Protein AF-A0A9P8MW89-F1 (afdb_monomer)

Structure (mmCIF, N/CA/C/O backbone):
data_AF-A0A9P8MW89-F1
#
_entry.id   AF-A0A9P8MW89-F1
#
loop_
_atom_site.group_PDB
_atom_site.id
_atom_site.type_symbol
_atom_site.label_atom_id
_atom_site.label_alt_id
_atom_site.label_comp_id
_atom_site.label_asym_id
_atom_site.label_entity_id
_atom_site.label_seq_id
_atom_site.pdbx_PDB_ins_code
_atom_site.Cartn_x
_atom_site.Cartn_y
_atom_site.Cartn_z
_atom_site.occupancy
_atom_site.B_iso_or_equiv
_atom_site.auth_seq_id
_atom_site.auth_comp_id
_atom_site.auth_asym_id
_atom_site.auth_atom_id
_atom_site.pdbx_PDB_model_num
ATOM 1 N N . MET A 1 1 ? 14.599 6.929 5.608 1.00 59.16 1 MET A N 1
ATOM 2 C CA . MET A 1 1 ? 13.357 7.707 5.371 1.00 59.16 1 MET A CA 1
ATOM 3 C C . MET A 1 1 ? 12.756 8.299 6.653 1.00 59.16 1 MET A C 1
ATOM 5 O O . MET A 1 1 ? 12.653 9.514 6.716 1.00 59.16 1 MET A O 1
ATOM 9 N N . ARG A 1 2 ? 12.428 7.514 7.698 1.00 70.12 2 ARG A N 1
ATOM 10 C CA . ARG A 1 2 ? 11.846 8.046 8.959 1.00 70.12 2 ARG A CA 1
ATOM 11 C C . ARG A 1 2 ? 12.687 9.143 9.628 1.00 70.12 2 ARG A C 1
ATOM 13 O O . ARG A 1 2 ? 12.144 10.181 9.976 1.00 70.12 2 ARG A O 1
ATOM 20 N N . GLY A 1 3 ? 14.000 8.927 9.766 1.00 69.25 3 GLY A N 1
ATOM 21 C CA . GLY A 1 3 ? 14.908 9.918 10.362 1.00 69.25 3 GLY A CA 1
ATOM 22 C C . GLY A 1 3 ? 14.889 11.257 9.622 1.00 69.25 3 GLY A C 1
ATOM 23 O O . GLY A 1 3 ? 14.782 12.299 10.250 1.00 69.25 3 GLY A O 1
ATOM 24 N N . ALA A 1 4 ? 14.854 11.230 8.287 1.00 75.44 4 ALA A N 1
ATOM 25 C CA . ALA A 1 4 ? 14.774 12.443 7.475 1.00 75.44 4 ALA A CA 1
ATOM 26 C C . ALA A 1 4 ? 13.460 13.222 7.682 1.00 75.44 4 ALA A C 1
ATOM 28 O O . ALA A 1 4 ? 13.478 14.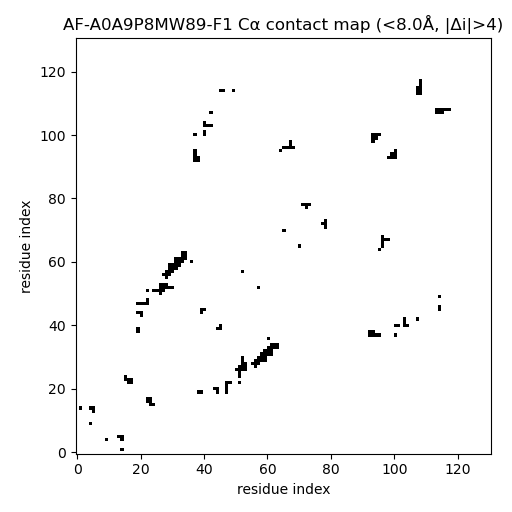447 7.676 1.00 75.44 4 ALA A O 1
ATOM 29 N N . LEU A 1 5 ? 12.327 12.539 7.894 1.00 75.00 5 LEU A N 1
ATOM 30 C CA . LEU A 1 5 ? 11.049 13.198 8.203 1.00 75.00 5 LEU A CA 1
ATOM 31 C C . LEU A 1 5 ? 11.025 13.768 9.627 1.00 75.00 5 LEU A C 1
ATOM 33 O O . LEU A 1 5 ? 10.555 14.883 9.826 1.00 75.00 5 LEU A O 1
ATOM 37 N N . ALA A 1 6 ? 11.571 13.029 10.597 1.00 74.88 6 ALA A N 1
ATOM 38 C CA . ALA A 1 6 ? 11.664 13.481 11.985 1.00 74.88 6 ALA A CA 1
ATOM 39 C C . ALA A 1 6 ? 12.550 14.732 12.126 1.00 74.88 6 ALA A C 1
ATOM 41 O O . ALA A 1 6 ? 12.207 15.647 12.868 1.00 74.88 6 ALA A O 1
ATOM 42 N N . VAL A 1 7 ? 13.649 14.799 11.368 1.00 78.62 7 VAL A N 1
ATOM 43 C CA . VAL A 1 7 ? 14.549 15.964 11.336 1.00 78.62 7 VAL A CA 1
ATOM 44 C C . VAL A 1 7 ? 13.870 17.188 10.717 1.00 78.62 7 VAL A C 1
ATOM 46 O O . VAL A 1 7 ? 14.073 18.298 11.194 1.00 78.62 7 VAL A O 1
ATOM 49 N N . LYS A 1 8 ? 13.024 17.002 9.695 1.00 79.25 8 LYS A N 1
ATOM 50 C CA . LYS A 1 8 ? 12.365 18.110 8.983 1.00 79.25 8 LYS A CA 1
ATOM 51 C C . LYS A 1 8 ? 11.252 18.813 9.768 1.00 79.25 8 LYS A C 1
ATOM 53 O O . LYS A 1 8 ? 10.855 19.891 9.346 1.00 79.25 8 LYS A O 1
ATOM 58 N N . ARG A 1 9 ? 10.740 18.217 10.859 1.00 75.56 9 ARG A N 1
ATOM 59 C CA . ARG A 1 9 ? 9.697 18.791 11.744 1.00 75.56 9 ARG A CA 1
ATOM 60 C C . ARG A 1 9 ? 8.561 19.500 10.987 1.00 75.56 9 ARG A C 1
ATOM 62 O O . ARG A 1 9 ? 8.180 20.617 11.323 1.00 75.56 9 ARG A O 1
ATOM 69 N N . LEU A 1 10 ? 8.044 18.857 9.940 1.00 83.50 10 LEU A N 1
ATOM 70 C CA . LEU A 1 10 ? 6.992 19.448 9.115 1.00 83.5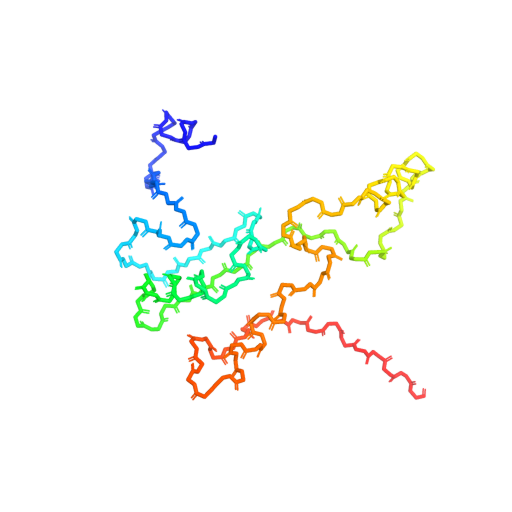0 10 LEU A CA 1
ATOM 71 C C . LEU A 1 10 ? 5.722 19.674 9.959 1.00 83.50 10 LEU A C 1
ATOM 73 O O . LEU A 1 10 ? 5.320 18.764 10.694 1.00 83.50 10 LEU A O 1
ATOM 77 N N . PRO A 1 11 ? 5.074 20.848 9.861 1.00 83.31 11 PRO A N 1
ATOM 78 C CA . PRO A 1 11 ? 3.856 21.131 10.610 1.00 83.31 11 PRO A CA 1
ATOM 79 C C . PRO A 1 11 ? 2.750 20.140 10.224 1.00 83.31 11 PRO A C 1
ATOM 81 O O . PRO A 1 11 ? 2.543 19.848 9.048 1.00 83.31 11 PRO A O 1
ATOM 84 N N . GLY A 1 12 ? 2.065 19.584 11.227 1.00 79.62 12 GLY A N 1
ATOM 85 C CA . GLY A 1 12 ? 0.991 18.603 11.026 1.00 79.62 12 GLY A CA 1
ATOM 86 C C . GLY A 1 12 ? 1.450 17.188 10.645 1.00 79.62 12 GLY A C 1
ATOM 87 O O . GLY A 1 12 ? 0.607 16.341 10.357 1.00 79.62 12 GLY A O 1
ATOM 88 N N . VAL A 1 13 ? 2.758 16.895 10.652 1.00 79.56 13 VAL A N 1
ATOM 89 C CA . VAL A 1 13 ? 3.295 15.572 10.294 1.00 79.56 13 VAL A CA 1
ATOM 90 C C . VAL A 1 13 ? 3.939 14.897 11.503 1.00 79.56 13 VAL A C 1
ATOM 92 O O . VAL A 1 13 ? 4.981 15.324 11.998 1.00 79.56 13 VAL A O 1
ATOM 95 N N . THR A 1 14 ? 3.370 13.772 11.938 1.00 80.50 14 THR A N 1
ATOM 96 C CA . THR A 1 14 ? 3.946 12.927 12.995 1.00 80.50 14 THR A CA 1
ATOM 97 C C . THR A 1 14 ? 4.537 11.650 12.401 1.00 80.50 14 THR A C 1
ATOM 99 O O . THR A 1 14 ? 3.835 10.831 11.810 1.00 80.50 14 THR A O 1
ATOM 102 N N . ALA A 1 15 ? 5.847 11.450 12.569 1.00 79.62 15 ALA A N 1
ATOM 103 C CA . ALA A 1 15 ? 6.540 10.257 12.086 1.00 79.62 15 ALA A CA 1
ATOM 104 C C . ALA A 1 15 ? 6.463 9.110 13.112 1.00 79.62 15 ALA A C 1
ATOM 106 O O . ALA A 1 15 ? 7.252 9.049 14.055 1.00 79.62 15 ALA A O 1
ATOM 107 N N . LEU A 1 16 ? 5.543 8.168 12.903 1.00 79.12 16 LEU A N 1
ATOM 108 C CA . LEU A 1 16 ? 5.366 7.002 13.773 1.00 79.12 16 LEU A CA 1
ATOM 109 C C . LEU A 1 16 ? 6.239 5.817 13.330 1.00 79.12 16 LEU A C 1
ATOM 111 O O . LEU A 1 16 ? 6.516 5.624 12.143 1.00 79.12 16 LEU A O 1
ATOM 115 N N . SER A 1 17 ? 6.691 5.004 14.286 1.00 73.94 17 SER A N 1
ATOM 116 C CA . SER A 1 17 ? 7.273 3.693 13.984 1.00 73.94 17 SER A CA 1
ATOM 117 C C . SER A 1 17 ? 6.147 2.695 13.710 1.00 73.94 17 SER A C 1
ATOM 119 O O . SER A 1 17 ? 5.118 2.698 1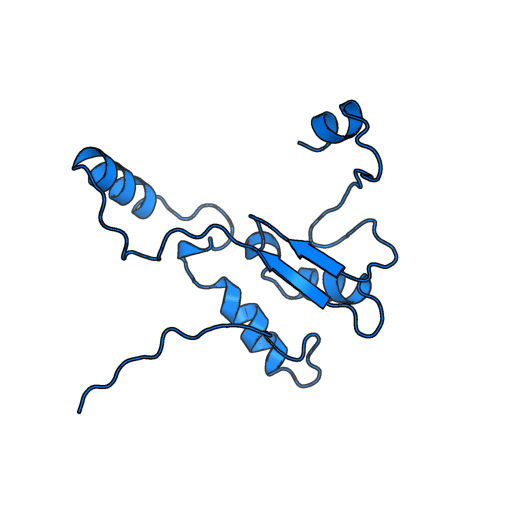4.378 1.00 73.94 17 SER A O 1
ATOM 121 N N . GLY A 1 18 ? 6.314 1.821 12.723 1.00 68.44 18 GLY A N 1
ATOM 122 C CA . GLY A 1 18 ? 5.299 0.825 12.403 1.00 68.44 18 GLY A CA 1
ATOM 123 C C . GLY A 1 18 ? 5.860 -0.280 11.528 1.00 68.44 18 GLY A C 1
ATOM 124 O O . GLY A 1 18 ? 6.746 -0.055 10.703 1.00 68.44 18 GLY A O 1
ATOM 125 N N . ARG A 1 19 ? 5.346 -1.491 11.722 1.00 71.31 19 ARG A N 1
ATOM 126 C CA . ARG A 1 19 ? 5.531 -2.622 10.810 1.00 71.31 19 ARG A CA 1
ATOM 127 C C . ARG A 1 19 ? 4.174 -2.978 10.222 1.00 71.31 19 ARG A C 1
ATOM 129 O O . ARG A 1 19 ? 3.139 -2.655 10.786 1.00 71.31 19 ARG A O 1
ATOM 136 N N . ARG A 1 20 ? 4.158 -3.709 9.113 1.00 63.94 20 ARG A N 1
ATOM 137 C CA . ARG A 1 20 ? 2.905 -4.045 8.400 1.00 63.94 20 ARG A CA 1
ATOM 138 C C . ARG A 1 20 ? 1.889 -4.823 9.221 1.00 63.94 20 ARG A C 1
ATOM 140 O O . ARG A 1 20 ? 0.718 -4.834 8.889 1.00 63.94 20 ARG A O 1
ATOM 147 N N . ARG A 1 21 ? 2.376 -5.489 10.266 1.00 68.56 21 ARG A N 1
ATOM 148 C CA . ARG A 1 21 ? 1.600 -6.294 11.211 1.00 68.56 21 ARG A CA 1
ATOM 149 C C . ARG A 1 21 ? 1.350 -5.576 12.541 1.00 68.56 21 ARG A C 1
ATOM 151 O O . ARG A 1 21 ? 0.788 -6.175 13.443 1.00 68.56 21 ARG A O 1
ATOM 158 N N . ARG A 1 22 ? 1.865 -4.352 12.702 1.00 72.88 22 ARG A N 1
ATOM 159 C CA . ARG A 1 22 ? 1.750 -3.551 13.924 1.00 72.88 22 ARG A CA 1
ATOM 160 C C . ARG A 1 22 ? 1.960 -2.074 13.599 1.00 72.88 22 ARG A C 1
ATOM 162 O O . ARG A 1 22 ? 3.101 -1.598 13.543 1.00 72.88 22 ARG A O 1
ATOM 169 N N . LEU A 1 23 ? 0.863 -1.375 13.356 1.00 74.62 23 LEU A N 1
ATOM 170 C CA . LEU A 1 23 ? 0.819 0.070 13.195 1.00 74.62 23 LEU A CA 1
ATOM 171 C C . LEU A 1 23 ? 0.729 0.699 14.588 1.00 74.62 23 LEU A C 1
ATOM 173 O O . LEU A 1 23 ? -0.179 0.382 15.354 1.00 74.62 23 LEU A O 1
ATOM 177 N N . SER A 1 24 ? 1.634 1.623 14.919 1.00 75.31 24 SER A N 1
ATOM 178 C CA . SER A 1 24 ? 1.575 2.388 16.181 1.00 75.31 24 SER A CA 1
ATOM 179 C C . SER A 1 24 ? 0.542 3.523 16.117 1.00 75.31 24 SER A C 1
ATOM 181 O O . SER A 1 24 ? 0.777 4.619 16.613 1.00 75.31 24 SER A O 1
ATOM 183 N N . LEU A 1 25 ? -0.581 3.268 15.446 1.00 71.94 25 LEU A N 1
ATOM 184 C CA . LEU A 1 25 ? -1.741 4.143 15.329 1.00 71.94 25 LEU A CA 1
ATOM 185 C C . LEU A 1 25 ? -2.869 3.526 16.159 1.00 71.94 25 LEU A C 1
ATOM 187 O O . LEU A 1 25 ? -3.121 2.321 16.074 1.00 71.94 25 LEU A O 1
ATOM 191 N N . SER A 1 26 ? -3.526 4.346 16.977 1.00 68.38 26 SER A N 1
ATOM 192 C CA . SER A 1 26 ? -4.702 3.927 17.739 1.00 68.38 26 SER A CA 1
ATOM 193 C C . SER A 1 26 ? -5.932 3.916 16.841 1.00 68.38 26 SER A C 1
ATOM 195 O O . SER A 1 26 ? -6.604 2.894 16.752 1.00 68.38 26 SER A O 1
ATOM 197 N N . VAL A 1 27 ? -6.196 5.035 16.158 1.00 73.38 27 VAL A N 1
ATOM 198 C CA . VAL A 1 27 ? -7.399 5.245 15.356 1.00 73.38 27 VAL A CA 1
ATOM 199 C C . VAL A 1 27 ? -7.135 6.267 14.233 1.00 73.38 27 VAL A C 1
ATOM 201 O O . VAL A 1 27 ? -6.577 7.333 14.486 1.00 73.38 27 VAL A O 1
ATOM 204 N N . ALA A 1 28 ? -7.582 5.981 13.010 1.00 74.81 28 ALA A N 1
ATOM 205 C CA . ALA A 1 28 ? -7.482 6.838 11.831 1.00 74.81 28 ALA A CA 1
ATOM 206 C C . ALA A 1 28 ? -8.812 6.878 11.059 1.00 74.81 28 ALA A C 1
ATOM 208 O O . ALA A 1 28 ? -9.525 5.881 10.950 1.00 74.81 28 ALA A O 1
ATOM 209 N N . GLU A 1 29 ? -9.155 8.043 10.513 1.00 71.38 29 GLU A N 1
ATOM 210 C CA . GLU A 1 29 ? -10.347 8.218 9.669 1.00 71.38 29 GLU A CA 1
ATOM 211 C C . GLU A 1 29 ? -10.085 7.805 8.214 1.00 71.38 29 GLU A C 1
ATOM 213 O O . GLU A 1 29 ? -10.928 7.183 7.563 1.00 71.38 29 GLU A O 1
ATOM 218 N N . SER A 1 30 ? -8.878 8.094 7.724 1.00 73.94 30 SER A N 1
ATOM 219 C CA . SER A 1 30 ? -8.394 7.638 6.427 1.00 73.94 30 SER A CA 1
ATOM 220 C C . SER A 1 30 ? -6.953 7.151 6.522 1.00 73.94 30 SER A C 1
ATOM 222 O O . SER A 1 30 ? -6.166 7.652 7.329 1.00 73.94 30 SER A O 1
ATOM 224 N N . LEU A 1 31 ? -6.608 6.160 5.699 1.00 75.00 31 LEU A N 1
ATOM 225 C CA . LEU A 1 31 ? -5.243 5.648 5.601 1.00 75.00 31 LEU A CA 1
ATOM 226 C C . LEU A 1 31 ? -4.802 5.602 4.132 1.00 75.00 31 LEU A C 1
ATOM 228 O O . LEU A 1 31 ? -5.199 4.681 3.421 1.00 75.00 31 LEU A O 1
ATOM 232 N N . PRO A 1 32 ? -4.014 6.577 3.646 1.00 70.81 32 PRO A N 1
ATOM 233 C CA . PRO A 1 32 ? -3.427 6.516 2.315 1.00 70.81 32 PRO A CA 1
ATOM 234 C C . PRO A 1 32 ? -2.150 5.657 2.307 1.00 70.81 32 PRO A C 1
ATOM 236 O O . PRO A 1 32 ? -1.237 5.882 3.102 1.00 70.81 32 PRO A O 1
ATOM 239 N N . ILE A 1 33 ? -2.043 4.695 1.384 1.00 72.31 33 ILE A N 1
ATOM 240 C CA . ILE A 1 33 ? -0.820 3.898 1.159 1.00 72.31 33 ILE A CA 1
ATOM 241 C C . ILE A 1 33 ? -0.304 4.138 -0.266 1.00 72.31 33 ILE A C 1
ATOM 243 O O . ILE A 1 33 ? -1.021 3.875 -1.230 1.00 72.31 33 ILE A O 1
ATOM 247 N N . SER A 1 34 ? 0.949 4.601 -0.396 1.00 61.44 34 SER A N 1
ATOM 248 C CA . SER A 1 34 ? 1.642 4.861 -1.673 1.00 61.44 34 SER A CA 1
ATOM 249 C C . SER A 1 34 ? 3.172 4.906 -1.495 1.00 61.44 34 SER A C 1
ATOM 251 O O . SER A 1 34 ? 3.624 5.428 -0.477 1.00 61.44 34 SER A O 1
ATOM 253 N N . PRO A 1 35 ? 4.010 4.453 -2.449 1.00 60.41 35 PRO A N 1
ATOM 254 C CA . PRO A 1 35 ? 3.936 3.241 -3.259 1.00 60.41 35 PRO A CA 1
ATOM 255 C C . PRO A 1 35 ? 4.608 2.080 -2.504 1.00 60.41 35 PRO A C 1
ATOM 257 O O . PRO A 1 35 ? 5.830 1.984 -2.434 1.00 60.41 35 PRO A O 1
ATOM 260 N N . SER A 1 36 ? 3.817 1.205 -1.879 1.00 66.69 36 SER A N 1
ATOM 261 C CA . SER A 1 36 ? 4.296 -0.020 -1.209 1.00 66.69 36 SER A CA 1
ATOM 262 C C . SER A 1 36 ? 3.140 -0.905 -0.730 1.00 66.69 36 SER A C 1
ATOM 264 O O . SER A 1 36 ? 3.317 -1.684 0.186 1.00 66.69 36 SER A O 1
ATOM 266 N N . PHE A 1 37 ? 1.936 -0.830 -1.306 1.00 69.88 37 PHE A N 1
ATOM 267 C CA . PHE A 1 37 ? 0.819 -1.662 -0.838 1.00 69.88 37 PHE A CA 1
ATOM 268 C C . PHE A 1 37 ? 1.066 -3.174 -0.965 1.00 69.88 37 PHE A C 1
ATOM 270 O O . PHE A 1 37 ? 0.631 -3.923 -0.104 1.00 69.88 37 PHE A O 1
ATOM 277 N N . HIS A 1 38 ? 1.778 -3.644 -1.991 1.00 72.81 38 HIS A N 1
ATOM 278 C CA . HIS A 1 38 ? 2.009 -5.082 -2.201 1.00 72.81 38 HIS A CA 1
ATOM 279 C C . HIS A 1 38 ? 2.660 -5.787 -0.999 1.00 72.81 38 HIS A C 1
ATOM 281 O O . HIS A 1 38 ? 2.414 -6.950 -0.700 1.00 72.81 38 HIS A O 1
ATOM 287 N N . TRP A 1 39 ? 3.435 -5.032 -0.240 1.00 74.19 39 TRP A N 1
ATOM 288 C CA . TRP A 1 39 ? 4.012 -5.436 1.022 1.00 74.19 39 TRP A CA 1
ATOM 289 C C . TRP A 1 39 ? 2.955 -5.706 2.123 1.00 74.19 39 TRP A C 1
ATOM 291 O O . TRP A 1 39 ? 3.205 -6.525 3.006 1.00 74.19 39 TRP A O 1
ATOM 301 N N . PHE A 1 40 ? 1.797 -5.042 2.067 1.00 71.56 40 PHE A N 1
ATOM 302 C CA . PHE A 1 40 ? 0.605 -5.194 2.918 1.00 71.56 40 PHE A CA 1
ATOM 303 C C . PHE A 1 40 ? -0.478 -6.091 2.287 1.00 71.56 40 PHE A C 1
ATOM 305 O O . PHE A 1 40 ? -1.538 -6.276 2.883 1.00 71.56 40 PHE A O 1
ATOM 312 N N . ALA A 1 41 ? -0.237 -6.667 1.104 1.00 73.38 41 ALA A N 1
ATOM 313 C CA . ALA A 1 41 ? -1.174 -7.561 0.428 1.00 73.38 41 ALA A CA 1
ATOM 314 C C . ALA A 1 41 ? -1.166 -8.960 1.075 1.00 73.38 41 ALA A C 1
ATOM 316 O O . ALA A 1 41 ? -0.780 -9.952 0.465 1.00 73.38 41 ALA A O 1
ATOM 317 N N . HIS A 1 42 ? -1.549 -9.041 2.350 1.00 78.19 42 HIS A N 1
ATOM 318 C CA . HIS A 1 42 ? -1.762 -10.287 3.084 1.00 78.19 42 HIS A CA 1
ATOM 319 C C . HIS A 1 42 ? -2.771 -10.076 4.224 1.00 78.19 42 HIS A C 1
ATOM 321 O O . HIS A 1 42 ? -2.900 -8.976 4.761 1.00 78.19 42 HIS A O 1
ATOM 327 N N . LYS A 1 43 ? -3.458 -11.148 4.645 1.00 79.12 43 LYS A N 1
ATOM 328 C CA . LYS A 1 43 ? -4.572 -11.092 5.615 1.00 79.12 43 LYS A CA 1
ATOM 329 C C . LYS A 1 43 ? -4.232 -10.327 6.901 1.00 79.12 43 LYS A C 1
ATOM 331 O O . LYS A 1 43 ? -4.946 -9.403 7.261 1.00 79.12 43 LYS A O 1
ATOM 336 N N . GLN A 1 44 ? -3.095 -10.644 7.527 1.00 80.38 44 GLN A N 1
ATOM 337 C CA . GLN A 1 44 ? -2.667 -10.005 8.784 1.00 80.38 44 GLN A CA 1
ATOM 338 C C . GLN A 1 44 ? -2.487 -8.480 8.669 1.00 80.38 44 GLN A C 1
ATOM 340 O O . GLN A 1 44 ? -2.697 -7.761 9.637 1.00 80.38 44 GLN A O 1
ATOM 345 N N . ALA A 1 45 ? -2.078 -7.973 7.502 1.00 81.44 45 ALA A N 1
ATOM 346 C CA . ALA A 1 45 ? -1.943 -6.534 7.294 1.00 81.44 45 ALA A CA 1
ATOM 347 C C . ALA A 1 45 ? -3.312 -5.878 7.092 1.00 81.44 45 ALA A C 1
ATOM 349 O O . ALA A 1 45 ? -3.536 -4.791 7.609 1.00 81.44 45 ALA A O 1
ATOM 350 N N . LEU A 1 46 ? -4.239 -6.543 6.395 1.00 80.44 46 LEU A N 1
ATOM 351 C CA . LEU A 1 46 ? -5.613 -6.056 6.243 1.00 80.44 46 LEU A CA 1
ATOM 352 C C . LEU A 1 46 ? -6.355 -5.998 7.584 1.00 80.44 46 LEU A C 1
ATOM 354 O O . LEU A 1 46 ? -7.052 -5.024 7.845 1.00 80.44 46 LEU A O 1
ATOM 358 N N . GLU A 1 47 ? -6.165 -7.000 8.443 1.00 83.06 47 GLU A N 1
ATOM 359 C CA . GLU A 1 47 ? -6.706 -7.017 9.809 1.00 83.06 47 GLU A CA 1
ATOM 360 C C . GLU A 1 47 ? -6.157 -5.853 10.642 1.00 83.06 47 GLU A C 1
ATOM 362 O O . GLU A 1 47 ? -6.921 -5.145 11.293 1.00 83.06 47 GLU A O 1
ATOM 367 N N . GLU A 1 48 ? -4.848 -5.601 10.570 1.00 83.50 48 GLU A N 1
ATOM 368 C CA . GLU A 1 48 ? -4.217 -4.491 11.288 1.00 83.50 48 GLU A CA 1
ATOM 369 C C . GLU A 1 48 ? -4.664 -3.121 10.757 1.00 83.50 48 GLU A C 1
ATOM 371 O O . GLU A 1 48 ? -4.890 -2.202 11.540 1.00 83.50 48 GLU A O 1
ATOM 376 N N . ILE A 1 49 ? -4.846 -2.983 9.440 1.00 83.44 49 ILE A N 1
ATOM 377 C CA . ILE A 1 49 ? -5.402 -1.769 8.828 1.00 83.44 49 ILE A CA 1
ATOM 378 C C . ILE A 1 49 ? -6.848 -1.556 9.286 1.00 83.44 49 ILE A C 1
ATOM 380 O O . ILE A 1 49 ? -7.218 -0.444 9.647 1.00 83.44 49 ILE A O 1
ATOM 384 N N . HIS A 1 50 ? -7.662 -2.610 9.314 1.00 82.19 50 HIS A N 1
ATOM 385 C CA . HIS A 1 50 ? -9.036 -2.518 9.798 1.00 82.19 50 HIS A CA 1
ATOM 386 C C . HIS A 1 50 ? -9.104 -2.166 11.286 1.00 82.19 50 HIS A C 1
ATOM 388 O O . HIS A 1 50 ? -9.924 -1.343 11.673 1.00 82.19 50 HIS A O 1
ATOM 394 N N . ARG A 1 51 ? -8.208 -2.722 12.113 1.00 85.19 51 ARG A N 1
ATOM 395 C CA . ARG A 1 51 ? -8.121 -2.410 13.548 1.00 85.19 51 ARG A CA 1
ATOM 396 C C . ARG A 1 51 ? -7.906 -0.918 13.802 1.00 85.19 51 ARG A C 1
ATOM 398 O O . ARG A 1 51 ? -8.451 -0.388 14.763 1.00 85.19 51 ARG A O 1
ATOM 405 N N . VAL A 1 52 ? -7.087 -0.259 12.980 1.00 84.50 52 VAL A N 1
ATOM 406 C CA . VAL A 1 52 ? -6.783 1.169 13.151 1.00 84.50 52 VAL A CA 1
ATOM 407 C C . VAL A 1 52 ? -7.793 2.091 12.475 1.00 84.50 52 VAL A C 1
ATOM 409 O O . VAL A 1 52 ? -7.756 3.288 12.734 1.00 84.50 52 VAL A O 1
ATOM 412 N N . LEU A 1 53 ? -8.683 1.597 11.613 1.00 82.00 53 LEU A N 1
ATOM 413 C CA . LEU A 1 53 ? -9.706 2.432 10.985 1.00 82.00 53 LEU A CA 1
ATOM 414 C C . LEU A 1 53 ? -10.890 2.651 11.938 1.00 82.00 53 LEU A C 1
ATOM 416 O O . LEU A 1 53 ? -11.373 1.722 12.582 1.00 82.00 53 LEU A O 1
ATOM 420 N N . LYS A 1 54 ? -11.391 3.891 12.008 1.00 80.12 54 LYS A N 1
ATOM 421 C CA . LYS A 1 54 ? -12.672 4.197 12.672 1.00 80.12 54 LYS A CA 1
ATOM 422 C C . LYS A 1 54 ? -13.817 3.428 12.014 1.00 80.12 54 LYS A C 1
ATOM 424 O O . LYS A 1 54 ? -13.744 3.071 10.838 1.00 80.12 54 LYS A O 1
ATOM 429 N N . TRP A 1 55 ? -14.929 3.282 12.734 1.00 71.25 55 TRP A N 1
ATOM 430 C CA . TRP A 1 55 ? -16.205 2.905 12.124 1.00 71.25 55 TRP A CA 1
ATOM 431 C C . TRP A 1 55 ? -16.497 3.818 10.919 1.00 71.25 55 TRP A C 1
ATOM 433 O O . TRP A 1 55 ? -16.454 5.040 11.052 1.00 71.25 55 TRP A O 1
ATOM 443 N N . ARG A 1 56 ? -16.755 3.228 9.740 1.00 72.00 56 ARG A N 1
ATOM 444 C CA . ARG A 1 56 ? -16.908 3.911 8.429 1.00 72.00 56 ARG A CA 1
ATOM 445 C C . ARG A 1 56 ? -15.647 4.596 7.865 1.00 72.00 56 ARG A C 1
ATOM 447 O O . ARG A 1 56 ? -15.753 5.315 6.870 1.00 72.00 56 ARG A O 1
ATOM 454 N N . GLY A 1 57 ? -14.472 4.367 8.451 1.00 74.88 57 GLY A N 1
ATOM 455 C CA . GLY A 1 57 ? -13.192 4.838 7.923 1.00 74.88 57 GLY A CA 1
ATOM 456 C C . GLY A 1 57 ? -12.879 4.244 6.548 1.00 74.88 57 GLY A C 1
ATOM 457 O O . GLY A 1 57 ? -13.358 3.164 6.194 1.00 74.88 57 GLY A O 1
ATOM 458 N N . LYS A 1 58 ? -12.080 4.959 5.751 1.00 77.31 58 LYS A N 1
ATOM 459 C CA . LYS A 1 58 ? -11.769 4.566 4.367 1.00 77.31 58 LYS A CA 1
ATOM 460 C C . LYS A 1 58 ? -10.280 4.282 4.181 1.00 77.31 58 LYS A C 1
ATOM 462 O O . LYS A 1 58 ? -9.422 5.075 4.566 1.00 77.31 58 LYS A O 1
ATOM 467 N N . LEU A 1 59 ? -9.975 3.167 3.523 1.00 78.88 59 LEU A N 1
ATOM 468 C CA . LEU A 1 59 ? -8.631 2.846 3.050 1.00 78.88 59 LEU A CA 1
ATOM 469 C C . LEU A 1 59 ? -8.433 3.451 1.654 1.00 78.88 59 LEU A C 1
ATOM 471 O O . LEU A 1 59 ? -9.149 3.099 0.719 1.00 78.88 59 LEU A O 1
ATOM 475 N N . GLY A 1 60 ? -7.470 4.365 1.524 1.00 75.38 60 GLY A N 1
ATOM 476 C CA . GLY A 1 60 ? -7.082 4.966 0.251 1.00 75.38 60 GLY A CA 1
ATOM 477 C C . GLY A 1 60 ? -5.811 4.313 -0.278 1.00 75.38 60 GLY A C 1
ATOM 478 O O . GLY A 1 60 ? -4.794 4.260 0.410 1.00 75.38 60 GLY A O 1
ATOM 479 N N . MET A 1 61 ? -5.833 3.825 -1.511 1.00 70.94 61 MET A N 1
ATOM 480 C CA . MET A 1 61 ? -4.651 3.243 -2.143 1.00 70.94 61 MET A CA 1
ATOM 481 C C . MET A 1 61 ? -4.300 4.053 -3.380 1.00 70.94 61 MET A C 1
ATOM 483 O O . MET A 1 61 ? -5.105 4.167 -4.298 1.00 70.94 61 MET A O 1
ATOM 487 N N . ILE A 1 62 ? -3.095 4.623 -3.391 1.00 69.38 62 ILE A N 1
ATOM 488 C CA . ILE A 1 62 ? -2.577 5.397 -4.520 1.00 69.38 62 ILE A CA 1
ATOM 489 C C . ILE A 1 62 ? -1.324 4.687 -5.011 1.00 69.38 62 ILE A C 1
ATOM 491 O O . ILE A 1 62 ? -0.450 4.324 -4.222 1.00 69.38 62 ILE A O 1
ATOM 495 N N . TRP A 1 63 ? -1.232 4.465 -6.318 1.00 66.00 63 TRP A N 1
ATOM 496 C CA . TRP A 1 63 ? -0.113 3.736 -6.894 1.00 66.00 63 TRP A CA 1
ATOM 497 C C . TRP A 1 63 ? 0.334 4.344 -8.225 1.00 66.00 63 TRP A C 1
ATOM 499 O O . TRP A 1 63 ? -0.459 4.486 -9.151 1.00 66.00 63 TRP A O 1
ATOM 509 N N . ASN A 1 64 ? 1.637 4.614 -8.342 1.00 62.47 64 ASN A N 1
ATOM 510 C CA . ASN A 1 64 ? 2.287 4.927 -9.614 1.00 62.47 64 ASN A CA 1
ATOM 511 C C . ASN A 1 64 ? 2.748 3.613 -10.255 1.00 62.47 64 ASN A C 1
ATOM 513 O O . ASN A 1 64 ? 3.789 3.055 -9.903 1.00 62.47 64 ASN A O 1
ATOM 517 N N . GLY A 1 65 ? 1.909 3.059 -11.128 1.00 58.84 65 GLY A N 1
ATOM 518 C CA . GLY A 1 65 ? 2.116 1.750 -11.741 1.00 58.84 65 GLY A CA 1
ATOM 519 C C . GLY A 1 65 ? 2.633 1.895 -13.152 1.00 58.84 65 GLY A C 1
ATOM 520 O O . GLY A 1 65 ? 2.052 2.625 -13.948 1.00 58.84 65 GLY A O 1
ATOM 521 N N . GLN A 1 66 ? 3.700 1.171 -13.477 1.00 58.16 66 GLN A N 1
ATOM 522 C CA . GLN A 1 66 ? 4.014 0.919 -14.877 1.00 58.16 66 GLN A CA 1
ATOM 523 C C . GLN A 1 66 ? 3.085 -0.197 -15.374 1.00 58.16 66 GLN A C 1
ATOM 525 O O . GLN A 1 66 ? 2.933 -1.197 -14.664 1.00 58.16 66 GLN A O 1
ATOM 530 N N . PRO A 1 67 ? 2.449 -0.044 -16.551 1.00 57.88 67 PRO A N 1
ATOM 531 C CA . PRO A 1 67 ? 1.600 -1.076 -17.128 1.00 57.88 67 PRO A CA 1
ATOM 532 C C . PRO A 1 67 ? 2.324 -2.424 -17.174 1.00 57.88 67 PRO A C 1
ATOM 534 O O . PRO A 1 67 ? 3.480 -2.510 -17.593 1.00 57.88 67 PRO A O 1
ATOM 537 N N . THR A 1 68 ? 1.635 -3.484 -16.762 1.00 57.06 68 THR A N 1
ATOM 538 C CA . THR A 1 68 ? 2.120 -4.863 -16.833 1.00 57.06 68 THR A CA 1
ATOM 539 C C . THR A 1 68 ? 2.402 -5.240 -18.282 1.00 57.06 68 THR A C 1
ATOM 541 O O . THR A 1 68 ? 1.487 -5.345 -19.093 1.00 57.06 68 THR A O 1
ATOM 544 N N . GLY A 1 69 ? 3.682 -5.377 -18.641 1.00 56.81 69 GLY A N 1
ATOM 545 C CA . GLY A 1 69 ? 4.148 -5.878 -19.943 1.00 56.81 69 GLY A CA 1
ATOM 546 C C . GLY A 1 69 ? 3.896 -4.977 -21.163 1.00 56.81 69 GLY A C 1
ATOM 547 O O . GLY A 1 69 ? 4.697 -5.005 -22.093 1.00 56.81 69 GLY A O 1
ATOM 548 N N . LYS A 1 70 ? 2.853 -4.140 -21.138 1.00 58.69 70 LYS A N 1
ATOM 549 C CA . LYS A 1 70 ? 2.299 -3.393 -22.280 1.00 58.69 70 LYS A CA 1
ATOM 550 C C . LYS A 1 70 ? 2.933 -2.027 -22.538 1.00 58.69 70 LYS A C 1
ATOM 552 O O . LYS A 1 70 ? 2.482 -1.320 -23.431 1.00 58.69 70 LYS A O 1
ATOM 557 N N . TRP A 1 71 ? 3.931 -1.621 -21.755 1.00 65.31 71 TRP A N 1
ATOM 558 C CA . TRP A 1 71 ? 4.670 -0.404 -22.073 1.00 65.31 71 TRP A CA 1
ATOM 559 C C . TRP A 1 71 ? 5.802 -0.710 -23.055 1.00 65.31 71 TRP A C 1
ATOM 561 O O . TRP A 1 71 ? 6.662 -1.562 -22.785 1.00 65.31 71 TRP A O 1
ATOM 571 N N . THR A 1 72 ? 5.753 -0.021 -24.191 1.00 71.50 72 THR A N 1
ATOM 572 C CA . THR A 1 72 ? 6.780 -0.024 -25.229 1.00 71.50 72 THR A CA 1
ATOM 573 C C . THR A 1 72 ? 7.941 0.832 -24.748 1.00 71.50 72 THR A C 1
ATOM 575 O O . THR A 1 72 ? 7.756 2.012 -24.459 1.00 71.50 72 THR A O 1
ATOM 578 N N . ALA A 1 73 ? 9.123 0.232 -24.633 1.00 79.12 73 ALA A N 1
ATOM 579 C CA . ALA A 1 73 ? 10.343 0.982 -24.375 1.00 79.12 73 ALA A CA 1
ATOM 580 C C . ALA A 1 73 ? 10.599 1.952 -25.538 1.00 79.12 73 ALA A C 1
ATOM 582 O O . ALA A 1 73 ? 10.431 1.573 -26.698 1.00 79.12 73 ALA A O 1
ATOM 583 N N . ALA A 1 74 ? 11.002 3.187 -25.238 1.00 82.50 74 ALA A N 1
ATOM 584 C CA . ALA A 1 74 ? 11.282 4.185 -26.267 1.00 82.50 74 ALA A CA 1
ATOM 585 C C . ALA A 1 74 ? 12.609 3.892 -26.981 1.00 82.50 74 ALA A C 1
ATOM 587 O O . ALA A 1 74 ? 12.809 4.288 -28.126 1.00 82.50 74 ALA A O 1
ATOM 588 N N . THR A 1 75 ? 13.517 3.175 -26.312 1.00 89.06 75 THR A N 1
ATOM 589 C CA . THR A 1 75 ? 14.838 2.833 -26.847 1.00 89.06 75 THR A CA 1
ATOM 590 C C . THR A 1 75 ? 15.161 1.345 -26.722 1.00 89.06 75 THR A C 1
ATOM 592 O O . THR A 1 75 ? 14.655 0.628 -25.854 1.00 89.06 75 THR A O 1
ATOM 595 N N . ARG A 1 76 ? 16.093 0.878 -27.561 1.00 85.06 76 ARG A N 1
ATOM 596 C CA . ARG A 1 76 ? 16.631 -0.492 -27.498 1.00 85.06 76 ARG A CA 1
ATOM 597 C C . ARG A 1 76 ? 17.285 -0.799 -26.145 1.00 85.06 76 ARG A C 1
ATOM 599 O O . ARG A 1 76 ? 17.127 -1.899 -25.625 1.00 85.06 76 ARG A O 1
ATOM 606 N N . TRP A 1 77 ? 17.975 0.178 -25.557 1.00 86.94 77 TRP A N 1
ATOM 607 C CA . TRP A 1 77 ? 18.594 0.054 -24.235 1.00 86.94 77 TRP A CA 1
ATOM 608 C C . TRP A 1 77 ? 17.556 -0.165 -23.128 1.00 86.94 77 TRP A C 1
ATOM 610 O O . TRP A 1 77 ? 17.704 -1.058 -22.294 1.00 86.94 77 TRP A O 1
ATOM 620 N N . GLU A 1 78 ? 16.471 0.610 -23.133 1.00 83.50 78 GLU A N 1
ATOM 621 C CA . GLU A 1 78 ? 15.379 0.443 -22.170 1.00 83.50 78 GLU A CA 1
ATOM 622 C C . GLU A 1 78 ? 14.709 -0.927 -22.293 1.00 83.50 78 GLU A C 1
ATOM 624 O O . GLU A 1 78 ? 14.401 -1.548 -21.273 1.00 83.50 78 GLU A O 1
ATOM 629 N N . GLN A 1 79 ? 14.536 -1.427 -23.520 1.00 84.12 79 GLN A N 1
ATOM 630 C CA . GLN A 1 79 ? 14.006 -2.766 -23.768 1.00 84.12 79 GLN A CA 1
ATOM 631 C C . GLN A 1 79 ? 14.938 -3.851 -23.207 1.00 84.12 79 GLN A C 1
ATOM 633 O O . GLN A 1 79 ? 14.491 -4.736 -22.477 1.00 84.12 79 GLN A O 1
ATOM 638 N N . GLN A 1 80 ? 16.243 -3.748 -23.462 1.00 84.69 80 GLN A N 1
ATOM 639 C CA . GLN A 1 80 ? 17.234 -4.705 -22.965 1.00 84.69 80 GLN A CA 1
ATOM 640 C C . GLN A 1 80 ? 17.309 -4.698 -21.428 1.00 84.69 80 GLN A C 1
ATOM 642 O O . GLN A 1 80 ? 17.333 -5.749 -20.785 1.00 84.69 80 GLN A O 1
ATOM 647 N N . ARG A 1 81 ? 17.245 -3.513 -20.810 1.00 82.62 81 ARG A N 1
ATOM 648 C CA . ARG A 1 81 ? 17.163 -3.364 -19.352 1.00 82.62 81 ARG A CA 1
ATOM 649 C C . ARG A 1 81 ? 15.870 -3.963 -18.788 1.00 82.62 81 ARG A C 1
ATOM 651 O O . ARG A 1 81 ? 15.912 -4.635 -17.757 1.00 82.62 81 ARG A O 1
ATOM 658 N N . LYS A 1 82 ? 14.726 -3.738 -19.445 1.00 79.88 82 LYS A N 1
ATOM 659 C CA . LYS A 1 82 ? 13.423 -4.318 -19.073 1.00 79.88 82 LYS A CA 1
ATOM 660 C C . LYS A 1 82 ? 13.493 -5.843 -19.071 1.00 79.88 82 LYS A C 1
ATOM 662 O O . LYS A 1 82 ? 13.077 -6.459 -18.093 1.00 79.88 82 LYS A O 1
ATOM 667 N N . GLU A 1 83 ? 14.052 -6.445 -20.115 1.00 83.56 83 GLU A N 1
ATOM 668 C CA . GLU A 1 83 ? 14.214 -7.898 -20.224 1.00 83.56 83 GLU A CA 1
ATOM 669 C C . GLU A 1 83 ? 15.094 -8.471 -19.115 1.00 83.56 83 GLU A C 1
ATOM 671 O O . GLU A 1 83 ? 14.709 -9.454 -18.485 1.00 83.56 83 GLU A O 1
ATOM 676 N N . LEU A 1 84 ? 16.226 -7.830 -18.810 1.00 83.94 84 LEU A N 1
ATOM 677 C CA . LEU A 1 84 ? 17.083 -8.241 -17.696 1.00 83.94 84 LEU A CA 1
ATOM 678 C C . LEU A 1 84 ? 16.319 -8.203 -16.364 1.00 83.94 84 LEU A C 1
ATOM 680 O O . LEU A 1 84 ? 16.306 -9.184 -15.629 1.00 83.94 84 LEU A O 1
ATOM 684 N N . ILE A 1 85 ? 15.600 -7.113 -16.079 1.00 78.00 85 ILE A N 1
ATOM 685 C CA . ILE A 1 85 ? 14.821 -6.947 -14.839 1.00 78.00 85 ILE A CA 1
ATOM 686 C C . ILE A 1 85 ? 13.633 -7.928 -14.745 1.00 78.00 85 ILE A C 1
ATOM 688 O O . ILE A 1 85 ? 13.149 -8.228 -13.645 1.00 78.00 85 ILE A O 1
ATOM 692 N N . LEU A 1 86 ? 13.101 -8.391 -15.876 1.00 76.50 86 LEU A N 1
ATOM 693 C CA . LEU A 1 86 ? 12.039 -9.401 -15.920 1.00 76.50 86 LEU A CA 1
ATOM 694 C C . LEU A 1 86 ? 12.579 -10.825 -15.751 1.00 76.50 86 LEU A C 1
ATOM 696 O O . LEU A 1 86 ? 11.884 -11.640 -15.158 1.00 76.50 86 LEU A O 1
ATOM 700 N N . LYS A 1 87 ? 13.801 -11.103 -16.222 1.00 80.75 87 LYS A N 1
ATOM 701 C CA . LYS A 1 87 ? 14.477 -12.402 -16.063 1.00 80.75 87 LYS A CA 1
ATOM 702 C C . LYS A 1 87 ? 15.009 -12.644 -14.652 1.00 80.75 87 LYS A C 1
ATOM 704 O O . LYS A 1 87 ? 15.182 -13.795 -14.268 1.00 80.75 87 LYS A O 1
ATOM 709 N N . LEU A 1 88 ? 15.289 -11.584 -13.893 1.00 78.81 88 LEU A N 1
ATOM 710 C CA . LEU A 1 88 ? 15.694 -11.718 -12.495 1.00 78.81 88 LEU A CA 1
ATOM 711 C C . LEU A 1 88 ? 14.584 -12.381 -11.674 1.00 78.81 88 LEU A C 1
ATOM 713 O O . LEU A 1 88 ? 13.425 -11.952 -11.737 1.00 78.81 88 LEU A O 1
ATOM 717 N N . ASP A 1 89 ? 14.977 -13.362 -10.859 1.00 71.38 89 ASP A N 1
ATOM 718 C CA . ASP A 1 89 ? 14.107 -13.993 -9.870 1.00 71.38 89 ASP A CA 1
ATOM 719 C C . ASP A 1 89 ? 13.410 -12.902 -9.034 1.00 71.38 89 ASP A C 1
ATOM 721 O O . ASP A 1 89 ? 14.072 -11.958 -8.569 1.00 71.38 89 ASP A O 1
ATOM 725 N N . PRO A 1 90 ? 12.073 -12.928 -8.894 1.00 66.62 90 PRO A N 1
ATOM 726 C CA . PRO A 1 90 ? 11.366 -12.031 -7.997 1.00 66.62 90 PRO A CA 1
ATOM 727 C C . PRO A 1 90 ? 11.764 -12.275 -6.532 1.00 66.62 90 PRO A C 1
ATOM 729 O O . PRO A 1 90 ? 11.039 -12.888 -5.759 1.00 66.62 90 PRO A O 1
ATOM 732 N N . ALA A 1 91 ? 12.892 -11.700 -6.116 1.00 63.47 91 ALA A N 1
ATOM 733 C CA . ALA A 1 91 ? 13.257 -11.612 -4.713 1.00 63.47 91 ALA A CA 1
ATOM 734 C C . ALA A 1 91 ? 12.246 -10.722 -3.966 1.00 63.47 91 ALA A C 1
ATOM 736 O O . ALA A 1 91 ? 12.061 -9.545 -4.297 1.00 63.47 91 ALA A O 1
ATOM 737 N N . GLY A 1 92 ? 11.608 -11.283 -2.937 1.00 67.81 92 GLY A N 1
ATOM 738 C CA . GLY A 1 92 ? 10.610 -10.600 -2.113 1.00 67.81 92 GLY A CA 1
ATOM 739 C C . GLY A 1 92 ? 9.159 -10.909 -2.511 1.00 67.81 92 GLY A C 1
ATOM 740 O O . GLY A 1 92 ? 8.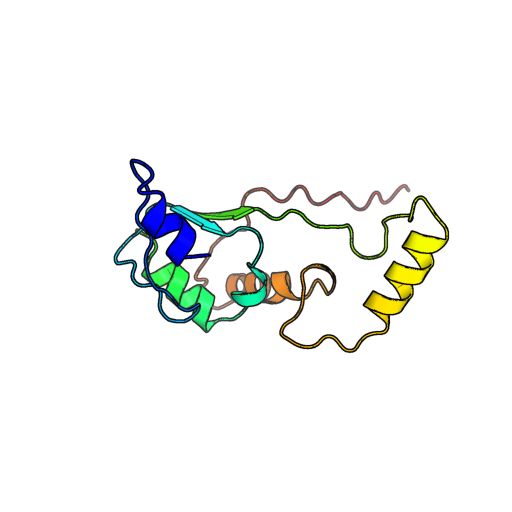893 -11.780 -3.333 1.00 67.81 92 GLY A O 1
ATOM 741 N N . PRO A 1 93 ? 8.176 -10.248 -1.884 1.00 67.19 93 PRO A N 1
ATOM 742 C CA . PRO A 1 93 ? 6.773 -10.490 -2.174 1.00 67.19 93 PRO A CA 1
ATOM 743 C C . PRO A 1 93 ? 6.379 -9.929 -3.538 1.00 67.19 93 PRO A C 1
ATOM 745 O O . PRO A 1 93 ? 7.061 -9.040 -4.060 1.00 67.19 93 PRO A O 1
ATOM 748 N N . PRO A 1 94 ? 5.249 -10.411 -4.087 1.00 70.88 94 PRO A N 1
ATOM 749 C CA . PRO A 1 94 ? 4.794 -10.028 -5.412 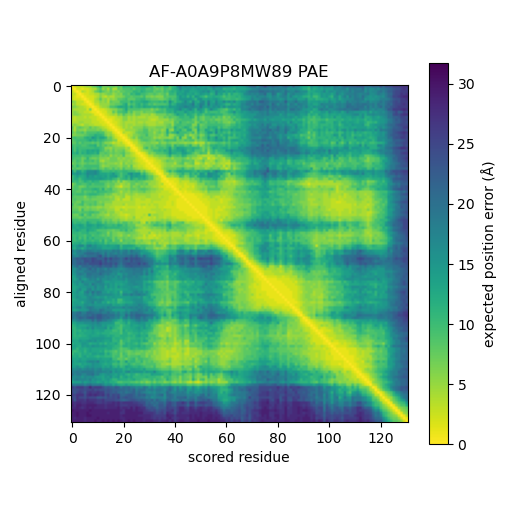1.00 70.88 94 PRO A CA 1
ATOM 750 C C . PRO A 1 94 ? 4.771 -8.513 -5.576 1.00 70.88 94 PRO A C 1
ATOM 752 O O . PRO A 1 94 ? 4.230 -7.799 -4.739 1.00 70.88 94 PRO A O 1
ATOM 755 N N . ARG A 1 95 ? 5.362 -8.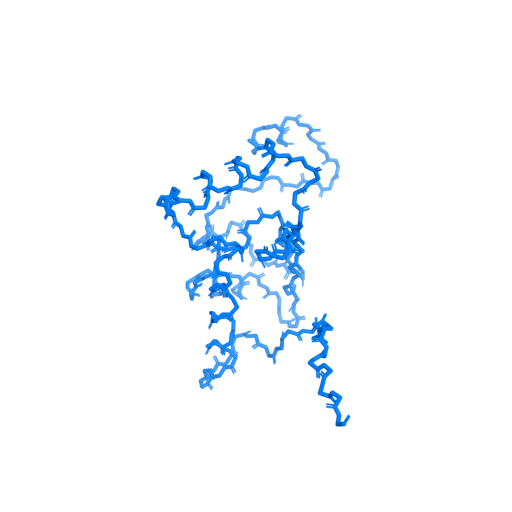012 -6.651 1.00 72.88 95 ARG A N 1
ATOM 756 C CA . ARG A 1 95 ? 5.333 -6.602 -7.034 1.00 72.88 95 ARG A CA 1
ATOM 757 C C . ARG A 1 95 ? 4.022 -6.294 -7.750 1.00 72.88 95 ARG A C 1
ATOM 759 O O . ARG A 1 95 ? 3.294 -7.185 -8.174 1.00 72.88 95 ARG A O 1
ATOM 766 N N . PHE A 1 96 ? 3.746 -5.008 -7.963 1.00 69.06 96 PHE A N 1
ATOM 767 C CA . PHE A 1 96 ? 2.591 -4.573 -8.758 1.00 69.06 96 PHE A CA 1
ATOM 768 C C . PHE A 1 96 ? 2.527 -5.258 -10.129 1.00 69.06 96 PHE A C 1
ATOM 770 O O . PHE A 1 96 ? 1.461 -5.686 -10.552 1.00 69.06 96 PHE A O 1
ATOM 777 N N . ARG A 1 97 ? 3.686 -5.431 -10.780 1.00 70.06 97 ARG A N 1
ATOM 778 C CA . ARG A 1 97 ? 3.786 -6.071 -12.097 1.00 70.06 97 ARG A CA 1
ATOM 779 C C . ARG A 1 97 ? 3.368 -7.544 -12.121 1.00 70.06 97 ARG A C 1
ATOM 781 O O . ARG A 1 97 ? 3.115 -8.075 -13.193 1.00 70.06 97 ARG A O 1
ATOM 788 N N . ASP A 1 98 ? 3.346 -8.190 -10.960 1.00 74.31 98 ASP A N 1
ATOM 789 C CA . ASP A 1 98 ? 2.977 -9.598 -10.853 1.00 74.31 98 ASP A CA 1
ATOM 790 C C . ASP A 1 98 ? 1.454 -9.756 -10.771 1.00 74.31 98 ASP A C 1
ATOM 792 O O . ASP A 1 98 ? 0.966 -10.875 -10.826 1.00 74.31 98 ASP A O 1
ATOM 796 N N . ASP A 1 99 ? 0.716 -8.648 -10.607 1.00 71.94 99 ASP A N 1
ATOM 797 C CA . ASP A 1 99 ? -0.746 -8.582 -10.548 1.00 71.94 99 ASP A CA 1
ATOM 798 C C . ASP A 1 99 ? -1.381 -9.544 -9.526 1.00 71.94 99 ASP A C 1
ATOM 800 O O . ASP A 1 99 ? -2.534 -9.920 -9.622 1.00 71.94 99 ASP A O 1
ATOM 804 N N . LYS A 1 100 ? -0.631 -9.958 -8.498 1.00 74.06 100 LYS A N 1
ATOM 805 C CA . LYS A 1 100 ? -1.122 -10.895 -7.468 1.00 74.06 100 LYS A CA 1
ATOM 806 C C . LYS A 1 100 ? -1.780 -10.204 -6.275 1.00 74.06 100 LYS A C 1
ATOM 808 O O . LYS A 1 100 ? -2.396 -10.860 -5.438 1.00 74.06 100 LYS A O 1
ATOM 813 N N . TRP A 1 101 ? -1.613 -8.889 -6.150 1.00 73.31 101 TRP A N 1
ATOM 814 C CA . TRP A 1 101 ? -2.013 -8.137 -4.959 1.00 73.31 101 TRP A CA 1
ATOM 815 C C . TRP A 1 101 ? -3.539 -8.035 -4.809 1.00 73.31 101 TRP A C 1
ATOM 817 O O . TRP A 1 101 ? -4.042 -8.076 -3.685 1.00 73.31 101 TRP A O 1
ATOM 827 N N . TRP A 1 102 ? -4.279 -7.944 -5.920 1.00 74.19 102 TRP A N 1
ATOM 828 C CA . TRP A 1 102 ? -5.736 -7.789 -5.907 1.00 74.19 102 TRP A CA 1
ATOM 829 C C . TRP A 1 102 ? -6.454 -9.066 -5.466 1.00 74.19 102 TRP A C 1
ATOM 831 O O . TRP A 1 102 ? -7.488 -8.976 -4.807 1.00 74.19 102 TRP A O 1
ATOM 841 N N . HIS A 1 103 ? -5.870 -10.246 -5.704 1.00 77.38 103 HIS A N 1
ATOM 842 C CA . HIS A 1 103 ? -6.426 -11.522 -5.242 1.00 77.38 103 HIS A CA 1
ATOM 843 C C . HIS A 1 103 ? -6.648 -11.569 -3.728 1.00 77.38 103 HIS A C 1
ATOM 845 O O . HIS A 1 103 ? -7.509 -12.301 -3.246 1.00 77.38 103 HIS A O 1
ATOM 851 N N . VAL A 1 104 ? -5.871 -10.811 -2.950 1.00 77.62 104 VAL A N 1
ATOM 852 C CA . VAL A 1 104 ? -6.027 -10.760 -1.491 1.00 77.62 104 VAL A CA 1
ATOM 853 C C . VAL A 1 104 ? -7.263 -9.953 -1.102 1.00 77.62 104 VAL A C 1
ATOM 855 O O . VAL A 1 104 ? -8.009 -10.379 -0.221 1.00 77.62 104 VAL A O 1
ATOM 858 N N . LEU A 1 105 ? -7.508 -8.833 -1.785 1.00 75.00 105 LEU A N 1
ATOM 859 C CA . LEU A 1 105 ? -8.712 -8.021 -1.599 1.00 75.00 105 LEU A CA 1
ATOM 860 C C . LEU A 1 105 ? -9.955 -8.760 -2.099 1.00 75.00 105 LEU A C 1
ATOM 862 O O . LEU A 1 105 ? -10.965 -8.795 -1.406 1.00 75.00 105 LEU A O 1
ATOM 866 N N . GLU A 1 106 ? -9.862 -9.420 -3.253 1.00 77.38 106 GLU A N 1
ATOM 867 C CA . GLU A 1 106 ? -10.955 -10.226 -3.798 1.00 77.38 106 GLU A CA 1
ATOM 868 C C . GLU A 1 106 ? -11.302 -11.411 -2.886 1.00 77.38 106 GLU A C 1
ATOM 870 O O . GLU A 1 106 ? -12.467 -11.677 -2.600 1.00 77.38 106 GLU A O 1
ATOM 875 N N . ARG A 1 107 ? -10.295 -12.122 -2.369 1.00 79.75 107 ARG A N 1
ATOM 876 C CA . ARG A 1 107 ? -10.528 -13.215 -1.419 1.00 79.75 107 ARG A CA 1
ATOM 877 C C . ARG A 1 107 ? -11.178 -12.713 -0.135 1.00 79.75 107 ARG A C 1
ATOM 879 O O . ARG A 1 107 ? -12.049 -13.383 0.410 1.00 79.75 107 ARG A O 1
ATOM 886 N N . GLN A 1 108 ? -10.754 -11.549 0.353 1.00 78.94 108 GLN A N 1
ATOM 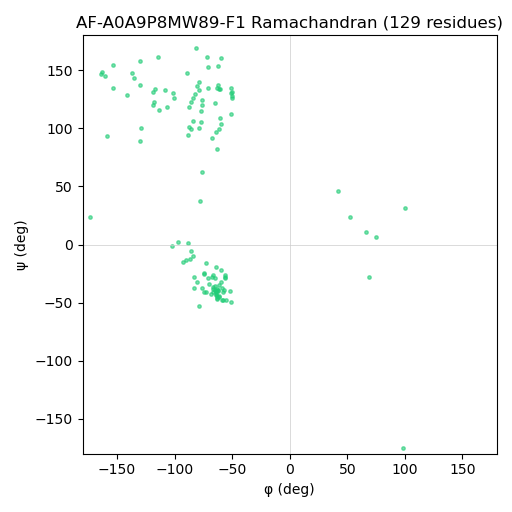887 C CA . GLN A 1 108 ? -11.344 -10.939 1.535 1.00 78.94 108 GLN A CA 1
ATOM 888 C C . GLN A 1 108 ? -12.793 -10.505 1.285 1.00 78.94 108 GLN A C 1
ATOM 890 O O . GLN A 1 108 ? -13.617 -10.684 2.183 1.00 78.94 108 GLN A O 1
ATOM 895 N N . SER A 1 109 ? -13.125 -9.939 0.120 1.00 75.06 109 SER A N 1
ATOM 896 C CA . SER A 1 109 ? -14.494 -9.486 -0.173 1.00 75.06 109 SER A CA 1
ATOM 897 C C . SER A 1 109 ? -15.486 -10.645 -0.285 1.00 75.06 109 SER A C 1
ATOM 899 O O . SER A 1 109 ? -16.654 -10.479 0.046 1.00 75.06 109 SER A O 1
ATOM 901 N N . ARG A 1 110 ? -15.012 -11.833 -0.682 1.00 77.06 110 ARG A N 1
ATOM 902 C CA . ARG A 1 110 ? -15.799 -13.076 -0.759 1.00 77.06 110 ARG A CA 1
ATOM 903 C C . ARG A 1 110 ? -15.871 -13.864 0.559 1.00 77.06 110 ARG A C 1
ATOM 905 O O . ARG A 1 110 ? -16.534 -14.895 0.608 1.00 77.06 110 ARG A O 1
ATOM 912 N N . ALA A 1 111 ? -15.159 -13.448 1.608 1.00 76.12 111 ALA A N 1
ATOM 913 C CA . ALA A 1 111 ? -15.155 -14.159 2.886 1.00 76.12 111 ALA A CA 1
ATOM 914 C C . ALA A 1 111 ? -16.496 -14.002 3.626 1.00 76.12 111 ALA A C 1
ATOM 916 O O . ALA A 1 111 ? -17.153 -12.975 3.501 1.00 76.12 111 ALA A O 1
ATOM 917 N N . ALA A 1 112 ? -16.857 -14.976 4.473 1.00 69.69 112 ALA A N 1
ATOM 918 C CA . ALA A 1 112 ? -18.112 -14.969 5.243 1.00 69.69 112 ALA A CA 1
ATOM 919 C C . ALA A 1 112 ? -18.305 -13.719 6.128 1.00 69.69 112 ALA A C 1
ATOM 921 O O . ALA A 1 112 ? -19.429 -13.334 6.436 1.00 69.69 112 ALA A O 1
ATOM 922 N N . LYS A 1 113 ? -17.203 -13.084 6.542 1.00 75.25 113 LYS A N 1
ATOM 923 C CA . LYS A 1 113 ? -17.182 -11.784 7.220 1.00 75.25 113 LYS A CA 1
ATOM 924 C C . LYS A 1 113 ? -16.171 -10.883 6.503 1.00 75.25 113 LYS A C 1
ATOM 926 O O . LYS A 1 113 ? -14.985 -10.926 6.844 1.00 75.25 113 LYS A O 1
ATOM 931 N N . PRO A 1 114 ? -16.588 -10.132 5.472 1.00 73.94 114 PRO A N 1
ATOM 932 C CA . PRO A 1 114 ? -15.682 -9.259 4.747 1.00 73.94 114 PRO A CA 1
ATOM 933 C C . PRO A 1 114 ? -15.285 -8.063 5.624 1.00 73.94 114 PRO A C 1
ATOM 935 O O . PRO A 1 114 ? -16.118 -7.441 6.275 1.00 73.94 114 PRO A O 1
ATOM 938 N N . ILE A 1 115 ? -13.990 -7.753 5.631 1.00 74.81 115 ILE A N 1
ATOM 939 C CA . ILE A 1 115 ? -13.372 -6.648 6.376 1.00 74.81 115 ILE A CA 1
ATOM 940 C C . ILE A 1 115 ? -13.485 -5.319 5.597 1.00 74.81 115 ILE A C 1
ATOM 942 O O . ILE A 1 115 ? -13.563 -4.244 6.181 1.00 74.81 115 ILE A O 1
ATOM 946 N N . PHE A 1 116 ? -13.543 -5.395 4.267 1.00 74.56 116 PHE A N 1
ATOM 947 C CA . PHE A 1 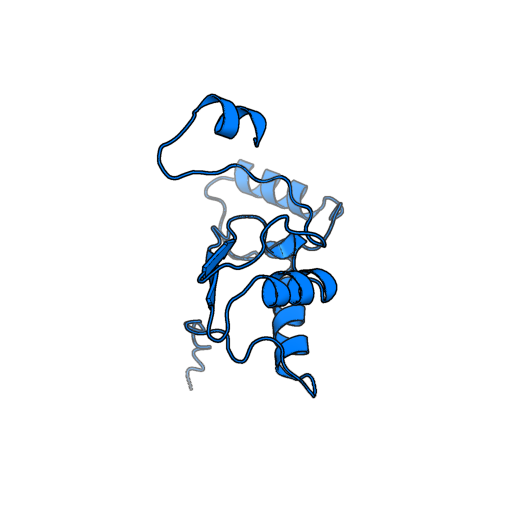116 ? -13.820 -4.284 3.358 1.00 74.56 116 PHE A CA 1
ATOM 948 C C . PHE A 1 116 ? -14.921 -4.690 2.372 1.00 74.56 116 PHE A C 1
ATOM 950 O O . PHE A 1 116 ? -14.921 -5.812 1.860 1.00 74.56 116 PHE A O 1
ATOM 957 N N . SER A 1 117 ? -15.862 -3.780 2.117 1.00 63.84 117 SER A N 1
ATOM 958 C CA . SER A 1 117 ? -17.090 -4.040 1.354 1.00 63.84 117 SER A CA 1
ATOM 959 C C . SER A 1 117 ? -16.994 -3.735 -0.146 1.00 63.84 117 SER A C 1
ATOM 961 O O . SER A 1 117 ? -17.837 -4.200 -0.903 1.00 63.84 117 SER A O 1
ATOM 963 N N . THR A 1 118 ? -15.980 -2.996 -0.607 1.00 58.88 118 THR A N 1
ATOM 964 C CA . THR A 1 118 ? -15.853 -2.572 -2.017 1.00 58.88 118 THR A CA 1
ATOM 965 C C . THR A 1 118 ? -14.433 -2.104 -2.346 1.00 58.88 118 THR A C 1
ATOM 967 O O . THR A 1 118 ? -13.843 -1.402 -1.522 1.00 58.88 118 THR A O 1
ATOM 970 N N . PRO A 1 119 ? -13.935 -2.288 -3.580 1.00 55.31 119 PRO A N 1
ATOM 971 C CA . PRO A 1 119 ? -13.150 -1.251 -4.232 1.00 55.31 119 PRO A CA 1
ATOM 972 C C . PRO A 1 119 ? -14.115 -0.163 -4.743 1.00 55.31 119 PRO A C 1
ATOM 974 O O . PRO A 1 119 ? -14.832 -0.367 -5.720 1.00 55.31 119 PRO A O 1
ATOM 977 N N . MET A 1 120 ? -14.173 0.998 -4.081 1.00 42.97 120 MET A N 1
ATOM 978 C CA . MET A 1 120 ? -14.830 2.181 -4.655 1.00 42.97 120 MET A CA 1
ATOM 979 C C . MET A 1 120 ? -13.890 2.802 -5.696 1.00 42.97 120 MET A C 1
ATOM 981 O O . MET A 1 120 ? -12.829 3.301 -5.332 1.00 42.97 120 MET A O 1
ATOM 985 N N . GLY A 1 121 ? -14.286 2.800 -6.973 1.00 45.31 121 GLY A N 1
ATOM 986 C CA . GLY A 1 121 ? -13.644 3.629 -8.002 1.00 45.31 121 GLY A CA 1
ATOM 987 C C . GLY A 1 121 ? -12.629 2.946 -8.922 1.00 45.31 121 GLY A C 1
ATOM 988 O O . GLY A 1 121 ? -11.718 3.614 -9.407 1.00 45.31 121 GLY A O 1
ATOM 989 N N . GLU A 1 122 ? -12.776 1.656 -9.230 1.00 50.00 122 GLU A N 1
ATOM 990 C CA . GLU A 1 122 ? -12.047 1.083 -10.365 1.00 50.00 122 GLU A CA 1
ATOM 991 C C . GLU A 1 122 ? -12.822 1.354 -11.664 1.00 50.00 122 GLU A C 1
ATOM 993 O O . GLU A 1 122 ? -13.836 0.716 -11.949 1.00 50.00 122 GLU A O 1
ATOM 998 N N . LYS A 1 123 ? -12.340 2.284 -12.501 1.00 37.53 123 LYS A N 1
ATOM 999 C CA . LYS A 1 123 ? -12.678 2.226 -13.928 1.00 37.53 123 LYS A CA 1
ATOM 1000 C C . LYS A 1 123 ? -12.000 0.975 -14.485 1.00 37.53 123 LYS A C 1
ATOM 1002 O O . LYS A 1 123 ? -10.853 1.046 -14.926 1.00 37.53 123 LYS A O 1
ATOM 1007 N N . LYS A 1 124 ? -12.701 -0.165 -14.481 1.00 39.06 124 LYS A N 1
ATOM 1008 C CA . LYS A 1 124 ? -12.358 -1.293 -15.356 1.00 39.06 124 LYS A CA 1
ATOM 1009 C C . LYS A 1 124 ? -12.241 -0.702 -16.757 1.00 39.06 124 LYS A C 1
ATOM 1011 O O . LYS A 1 124 ? -13.239 -0.230 -17.299 1.00 39.06 124 LYS A O 1
ATOM 1016 N N . LYS A 1 125 ? -11.039 -0.671 -17.340 1.00 35.31 125 LYS A N 1
ATOM 1017 C CA . LYS A 1 125 ? -10.928 -0.465 -18.787 1.00 35.31 125 LYS A CA 1
ATOM 1018 C C . LYS A 1 125 ? -11.700 -1.620 -19.411 1.00 35.31 125 LYS A C 1
ATOM 1020 O O . LYS A 1 125 ? -11.255 -2.763 -19.339 1.00 35.31 125 LYS A O 1
ATOM 1025 N N . GLY A 1 126 ? -12.903 -1.308 -19.888 1.00 29.72 126 GLY A N 1
ATOM 1026 C CA . GLY A 1 126 ? -13.824 -2.263 -20.470 1.00 29.72 126 GLY A CA 1
ATOM 1027 C C . GLY A 1 126 ? -13.101 -3.082 -21.523 1.00 29.72 126 GLY A C 1
ATOM 1028 O O . GLY A 1 126 ? -12.394 -2.548 -22.377 1.00 29.72 126 GLY A O 1
ATOM 1029 N N . THR A 1 127 ? -13.255 -4.394 -21.432 1.00 34.97 127 THR A N 1
ATOM 1030 C CA . THR A 1 127 ? -13.016 -5.281 -22.557 1.00 34.97 127 THR A CA 1
ATOM 1031 C C . THR A 1 127 ? -14.009 -4.860 -23.638 1.00 34.97 127 THR A C 1
ATOM 1033 O O . THR A 1 127 ? -15.189 -5.185 -23.543 1.00 34.97 127 THR A O 1
ATOM 1036 N N . SER A 1 128 ? -13.556 -4.077 -24.620 1.00 33.25 128 SER A N 1
ATOM 1037 C CA . SER A 1 128 ? -14.311 -3.855 -25.853 1.00 33.25 128 SER A CA 1
ATOM 1038 C C . SER A 1 128 ? -14.401 -5.207 -26.551 1.00 33.25 128 SER A C 1
ATOM 1040 O O . SER A 1 128 ? -13.445 -5.649 -27.185 1.00 33.25 128 SER A O 1
ATOM 1042 N N . ARG A 1 129 ? -15.514 -5.917 -26.356 1.00 35.12 129 ARG A N 1
ATOM 1043 C CA . ARG A 1 129 ? -15.980 -6.895 -27.334 1.00 35.12 129 ARG A CA 1
ATOM 1044 C C . ARG A 1 129 ? -16.649 -6.074 -28.426 1.00 35.12 129 ARG A C 1
ATOM 1046 O O . ARG A 1 129 ? -17.763 -5.604 -28.223 1.00 35.12 129 ARG A O 1
ATOM 1053 N N . ASN A 1 130 ? -15.941 -5.857 -29.527 1.00 33.38 130 ASN A N 1
ATOM 1054 C CA . ASN A 1 130 ? -16.608 -5.503 -30.771 1.00 33.38 130 ASN A CA 1
ATOM 1055 C C . ASN A 1 130 ? -17.212 -6.796 -31.325 1.00 33.38 130 ASN A C 1
ATOM 1057 O O . ASN A 1 130 ? -16.507 -7.806 -31.420 1.00 33.38 130 ASN A O 1
ATOM 1061 N N . GLY A 1 131 ? -18.523 -6.752 -31.557 1.00 33.53 131 GLY A N 1
ATOM 1062 C CA . GLY A 1 131 ? -19.214 -7.666 -32.460 1.00 33.53 131 GLY A CA 1
ATOM 1063 C C . GLY A 1 131 ? -19.002 -7.274 -33.913 1.00 33.53 131 GLY A C 1
ATOM 1064 O O . GLY A 1 131 ? -18.244 -6.305 -34.161 1.00 33.53 131 GLY A O 1
#

Radius of gyration: 18.34 Å; Cα contacts (8 Å, |Δi|>4): 108; chains: 1; bounding box: 38×36×50 Å

Mean predicted aligned error: 12.05 Å

Organism: NCBI:txid111463

pLDDT: mean 70.66, std 12.78, range [29.72, 89.06]

Foldseek 3Di:
DLVVVVVVCDPPDDRFDADLLGGPAQADQEDEDPDPCLSNLADSSLVNVLRRYDDNRDYHYDYDDDPQVPDDDPDPVSVVVVVVVVPDDPDDGDHVNNVCSVVSQVVLCPDPDRSDPDDPDDPPPDPPPDD

Secondary structure (DSSP, 8-state):
-HHHHHHHT-TT-----EETTEES-S-EEEEEE-S-GGGG-SHHHHHHHHHHEEEEEEEEE---PPPTTTPPPSSHHHHHHHHHHHHS---SSPPGGGT-SHHHHHHHHTSSS-S----TT----------

Nearest PDB structures (foldseek):
  5lpn-assembly1_C  TM=3.224E-01  e=5.984E+00  Homo sapiens

Solvent-accessible surface area (backbone atoms only — not comparable to full-atom values): 8528 Å² total; per-residue (Å²): 110,68,66,63,53,59,72,61,64,49,86,97,61,81,85,74,70,66,48,68,73,48,63,79,57,78,71,35,61,65,48,80,42,67,84,60,56,45,82,43,52,45,71,65,24,50,52,45,52,54,66,23,37,40,93,92,37,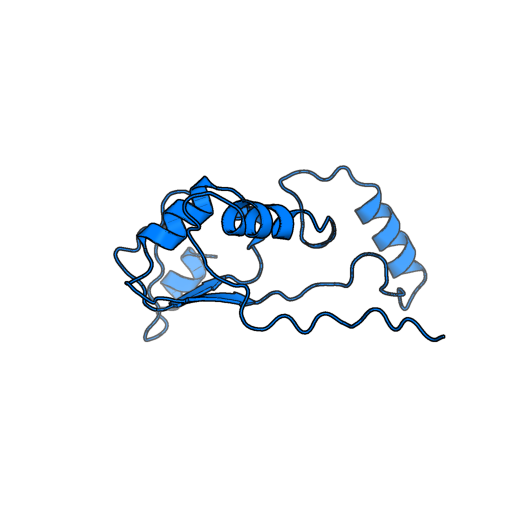46,83,41,80,50,75,92,74,74,64,65,86,74,63,79,57,94,42,73,66,52,42,53,51,50,52,54,66,66,69,48,78,78,82,72,73,63,49,78,69,66,67,57,48,59,57,48,56,54,52,38,51,72,35,100,76,48,89,53,94,69,86,87,81,74,81,70,80,71,80,82,77,78,129

InterPro domains:
  IPR029063 S-adenosyl-L-methionine-dependent methyltransferase superfamily [G3DSA:3.40.50.150] (33-127)

Sequence (131 aa):
MRGALAVKRLPGVTALSGRRRRLSLSVAESLPISPSFHWFAHKQALEEIHRVLKWRGKLGMIWNGQPTGKWTAATRWEQQRKELILKLDPAGPPRFRDDKWWHVLERQSRAAKPIFSTPMGEKKKGTSRNG